Protein AF-A0A2N2KFR0-F1 (afdb_monomer)

Structure (mmCIF, N/CA/C/O backbone):
data_AF-A0A2N2KFR0-F1
#
_entry.id   AF-A0A2N2KFR0-F1
#
loop_
_atom_site.group_PDB
_atom_site.id
_atom_site.type_symbol
_atom_site.label_atom_id
_atom_site.label_alt_id
_atom_site.label_comp_id
_atom_site.label_asym_id
_atom_site.label_entity_id
_atom_site.label_seq_id
_atom_site.pdbx_PDB_ins_code
_atom_site.Cartn_x
_atom_site.Cartn_y
_atom_site.Cartn_z
_atom_site.occupancy
_atom_site.B_iso_or_equiv
_atom_site.auth_seq_id
_atom_site.auth_comp_id
_atom_site.auth_asym_id
_atom_site.auth_atom_id
_atom_site.pdbx_PDB_model_num
ATOM 1 N N . MET A 1 1 ? -26.953 -5.761 -8.088 1.00 58.38 1 MET A N 1
ATOM 2 C CA . MET A 1 1 ? -26.404 -6.068 -9.438 1.00 58.38 1 MET A CA 1
ATOM 3 C C . MET A 1 1 ? -25.679 -4.889 -10.095 1.00 58.38 1 MET A C 1
ATOM 5 O O . MET A 1 1 ? -24.669 -5.121 -10.748 1.00 58.38 1 MET A O 1
ATOM 9 N N . LYS A 1 2 ? -26.146 -3.642 -9.920 1.00 71.50 2 LYS A N 1
ATOM 10 C CA . LYS A 1 2 ? -25.531 -2.433 -10.503 1.00 71.50 2 LYS A CA 1
ATOM 11 C C . LYS A 1 2 ? -24.116 -2.148 -9.963 1.00 71.50 2 LYS A C 1
ATOM 13 O O . LYS A 1 2 ? -23.204 -1.935 -10.749 1.00 71.50 2 LYS A O 1
ATOM 18 N N . GLU A 1 3 ? -23.912 -2.274 -8.652 1.00 75.62 3 GLU A N 1
ATOM 19 C CA . GLU A 1 3 ? -22.613 -2.039 -7.989 1.00 75.62 3 GLU A CA 1
ATOM 20 C C . GLU A 1 3 ? -21.526 -3.041 -8.397 1.00 75.62 3 GLU A C 1
ATOM 22 O O . GLU A 1 3 ? -20.407 -2.645 -8.705 1.00 75.62 3 GLU A O 1
ATOM 27 N N . ARG A 1 4 ? -21.865 -4.337 -8.496 1.00 80.81 4 ARG A N 1
ATOM 28 C CA . ARG A 1 4 ? -20.929 -5.369 -8.979 1.00 80.81 4 ARG A CA 1
ATOM 29 C C . ARG A 1 4 ? -20.418 -5.059 -10.385 1.00 80.81 4 ARG A C 1
ATOM 31 O O . ARG A 1 4 ? -19.231 -5.198 -10.634 1.00 80.81 4 ARG A O 1
ATOM 38 N N . ARG A 1 5 ? -21.296 -4.591 -11.278 1.00 86.62 5 ARG A N 1
ATOM 39 C CA . ARG A 1 5 ? -20.907 -4.188 -12.637 1.00 86.62 5 ARG A CA 1
ATOM 40 C C . ARG A 1 5 ? -19.965 -2.986 -12.623 1.00 86.62 5 ARG A C 1
ATOM 42 O O . ARG A 1 5 ? -18.967 -3.013 -13.328 1.00 86.62 5 ARG A O 1
ATOM 49 N N . ILE A 1 6 ? -20.245 -1.977 -11.796 1.00 86.88 6 ILE A N 1
ATOM 50 C CA . ILE A 1 6 ? -19.377 -0.797 -11.641 1.00 86.88 6 ILE A CA 1
ATOM 51 C C . ILE A 1 6 ? -17.982 -1.214 -11.165 1.00 86.88 6 ILE A C 1
ATOM 53 O O . ILE A 1 6 ? -16.993 -0.832 -11.784 1.00 86.88 6 ILE A O 1
ATOM 57 N N . ALA A 1 7 ? -17.897 -2.056 -10.132 1.00 86.19 7 ALA A N 1
ATOM 58 C CA . ALA A 1 7 ? -16.620 -2.567 -9.641 1.00 86.19 7 ALA A CA 1
ATOM 59 C C . ALA A 1 7 ? -15.850 -3.335 -10.727 1.00 86.19 7 ALA A C 1
ATOM 61 O O . ALA A 1 7 ? -14.647 -3.137 -10.886 1.00 86.19 7 ALA A O 1
ATOM 62 N N . THR A 1 8 ? -16.539 -4.163 -11.521 1.00 89.38 8 THR A N 1
ATOM 63 C CA . THR A 1 8 ? -15.922 -4.855 -12.659 1.00 89.38 8 THR A CA 1
ATOM 64 C C . THR A 1 8 ? -15.397 -3.874 -13.706 1.00 89.38 8 THR A C 1
ATOM 66 O O . THR A 1 8 ? -14.269 -4.039 -14.159 1.00 89.38 8 THR A O 1
ATOM 69 N N . TYR A 1 9 ? -16.152 -2.830 -14.064 1.00 91.81 9 TYR A N 1
ATOM 70 C CA . TYR A 1 9 ? -15.681 -1.820 -15.017 1.00 91.81 9 TYR A CA 1
ATOM 71 C C . TYR A 1 9 ? -14.443 -1.084 -14.509 1.00 91.81 9 TYR A C 1
ATOM 73 O O . TYR A 1 9 ? -13.476 -0.948 -15.254 1.00 91.81 9 TYR A O 1
ATOM 81 N N . ILE A 1 10 ? -14.438 -0.669 -13.240 1.00 90.06 10 ILE A N 1
ATOM 82 C CA . ILE A 1 10 ? -13.277 -0.017 -12.624 1.00 90.06 10 ILE A CA 1
ATOM 83 C C . ILE A 1 10 ? -12.063 -0.950 -12.671 1.00 90.06 10 ILE A C 1
ATOM 85 O O . ILE A 1 10 ? -10.991 -0.534 -13.100 1.00 90.06 10 ILE A O 1
ATOM 89 N N . ALA A 1 11 ? -12.231 -2.222 -12.299 1.00 89.50 11 ALA A N 1
ATOM 90 C CA . ALA A 1 11 ? -11.146 -3.200 -12.328 1.00 89.50 11 ALA A CA 1
ATOM 91 C C . ALA A 1 11 ? -10.576 -3.395 -13.743 1.00 89.50 11 ALA A C 1
ATOM 93 O O . ALA A 1 11 ? -9.358 -3.404 -13.915 1.00 89.50 11 ALA A O 1
ATOM 94 N N . VAL A 1 12 ? -11.440 -3.497 -14.759 1.00 92.44 12 VAL A N 1
ATOM 95 C CA . VAL A 1 12 ? -11.026 -3.634 -16.164 1.00 92.44 12 VAL A CA 1
ATOM 96 C C . VAL A 1 12 ? -10.273 -2.392 -16.638 1.00 92.44 12 VAL A C 1
ATOM 98 O O . VAL A 1 12 ? -9.206 -2.518 -17.233 1.00 92.44 12 VAL A O 1
ATOM 101 N N . VAL A 1 13 ? -10.773 -1.192 -16.336 1.00 93.50 13 VAL A N 1
ATOM 102 C CA . VAL A 1 13 ? -10.104 0.065 -16.704 1.00 93.50 13 VAL A CA 1
ATOM 103 C C . VAL A 1 13 ? -8.739 0.182 -16.023 1.00 93.50 13 VAL A C 1
ATOM 105 O O . VAL A 1 13 ? -7.750 0.468 -16.696 1.00 93.50 13 VAL A O 1
ATOM 108 N N . CYS A 1 14 ? -8.649 -0.099 -14.719 1.00 90.62 14 CYS A N 1
ATOM 109 C CA . CYS A 1 14 ? -7.376 -0.092 -13.995 1.00 90.62 14 CYS A CA 1
ATOM 110 C C . CYS A 1 14 ? -6.387 -1.118 -14.562 1.00 90.62 14 CYS A C 1
ATOM 112 O O . CYS A 1 14 ? -5.194 -0.828 -14.670 1.00 90.62 14 CYS A O 1
ATOM 114 N N . PHE A 1 15 ? -6.868 -2.301 -14.955 1.00 90.31 15 PHE A N 1
ATOM 115 C CA . PHE A 1 15 ? -6.038 -3.326 -15.579 1.00 90.31 15 PHE A CA 1
ATOM 116 C C . PHE A 1 15 ? -5.476 -2.851 -16.923 1.00 90.31 15 PHE A C 1
ATOM 118 O O . PHE A 1 15 ? -4.264 -2.893 -17.123 1.00 90.31 15 PHE A O 1
ATOM 125 N N . ILE A 1 16 ? -6.328 -2.318 -17.806 1.00 92.44 16 ILE A N 1
ATOM 126 C CA . ILE A 1 16 ? -5.907 -1.772 -19.104 1.00 92.44 16 ILE A CA 1
ATOM 127 C C . ILE A 1 16 ? -4.873 -0.659 -18.908 1.00 92.44 16 ILE A C 1
ATOM 129 O O . ILE A 1 16 ? -3.816 -0.689 -19.533 1.00 92.44 16 ILE A O 1
ATOM 133 N N . MET A 1 17 ? -5.130 0.285 -17.999 1.00 91.06 17 MET A N 1
ATOM 134 C CA . MET A 1 17 ? -4.200 1.380 -17.702 1.00 91.06 17 MET A CA 1
ATOM 135 C C . MET A 1 17 ? -2.852 0.876 -17.178 1.00 91.06 17 MET A C 1
ATOM 137 O O . MET A 1 17 ? -1.808 1.397 -17.565 1.00 91.06 17 MET A O 1
ATOM 141 N N . THR A 1 18 ? -2.858 -0.170 -16.349 1.00 89.00 18 THR A N 1
ATOM 142 C CA . THR A 1 18 ? -1.627 -0.797 -15.845 1.00 89.00 18 THR A CA 1
ATOM 143 C C . THR A 1 18 ? -0.829 -1.435 -16.981 1.00 89.00 18 THR A C 1
ATOM 145 O O . THR A 1 18 ? 0.382 -1.242 -17.056 1.00 89.00 18 THR A O 1
ATOM 148 N N . VAL A 1 19 ? -1.496 -2.147 -17.896 1.00 89.50 19 VAL A N 1
ATOM 149 C CA . VAL A 1 19 ? -0.850 -2.771 -19.062 1.00 89.50 19 VAL A CA 1
ATOM 150 C C . VAL A 1 19 ? -0.262 -1.711 -19.993 1.00 89.50 19 VAL A C 1
ATOM 152 O O . VAL A 1 19 ? 0.900 -1.812 -20.374 1.00 89.50 19 VAL A O 1
ATOM 155 N N . VAL A 1 20 ? -1.019 -0.658 -20.311 1.00 91.69 20 VAL A N 1
ATOM 156 C CA . VAL A 1 20 ? -0.531 0.462 -21.134 1.00 91.69 20 VAL A CA 1
ATOM 157 C C . VAL A 1 20 ? 0.673 1.135 -20.468 1.00 91.69 20 VAL A C 1
ATOM 159 O O . VAL A 1 20 ? 1.696 1.353 -21.113 1.00 91.69 20 VAL A O 1
ATOM 162 N N . SER A 1 21 ? 0.601 1.402 -19.162 1.00 90.56 21 SER A N 1
ATOM 163 C CA . SER A 1 21 ? 1.716 1.991 -18.417 1.00 90.56 21 SER A CA 1
ATOM 164 C C . SER A 1 21 ? 2.966 1.117 -18.438 1.00 90.56 21 SER A C 1
ATOM 166 O O . SER A 1 21 ? 4.060 1.632 -18.674 1.00 90.56 21 SER A O 1
ATOM 168 N N . TYR A 1 22 ? 2.801 -0.196 -18.277 1.00 87.69 22 TYR A N 1
ATOM 169 C CA . TYR A 1 22 ? 3.900 -1.149 -18.350 1.00 87.69 22 TYR A CA 1
ATOM 170 C C . TYR A 1 22 ? 4.580 -1.154 -19.728 1.00 87.69 22 TYR A C 1
ATOM 172 O O . TYR A 1 22 ? 5.80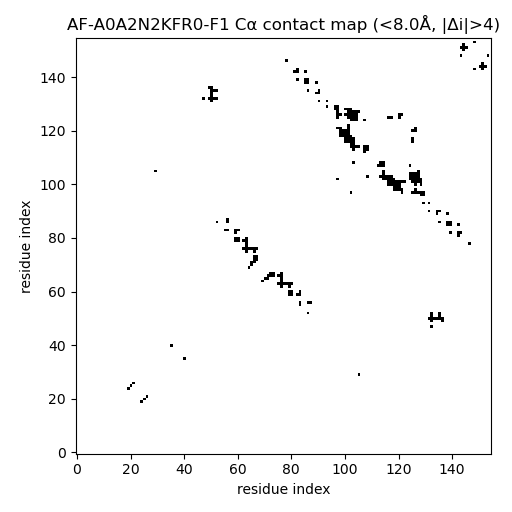5 -1.110 -19.807 1.00 87.69 22 TYR A O 1
ATOM 180 N N . LEU A 1 23 ? 3.798 -1.174 -20.811 1.00 88.38 23 LEU A N 1
ATOM 181 C CA . LEU A 1 23 ? 4.331 -1.298 -22.170 1.00 88.38 23 LEU A CA 1
ATOM 182 C C . LEU A 1 23 ? 5.026 -0.026 -22.667 1.00 88.38 23 LEU A C 1
ATOM 184 O O . LEU A 1 23 ? 6.056 -0.115 -23.330 1.00 88.38 23 LEU A O 1
ATOM 188 N N . PHE A 1 24 ? 4.466 1.149 -22.368 1.00 89.69 24 PHE A N 1
ATOM 189 C CA . PHE A 1 24 ? 4.931 2.404 -22.966 1.00 89.69 24 PHE A CA 1
ATOM 190 C C . PHE A 1 24 ? 5.782 3.253 -22.029 1.00 89.69 24 PHE A C 1
ATOM 192 O O . PHE A 1 24 ? 6.720 3.908 -22.481 1.00 89.69 24 PHE A O 1
ATOM 199 N N . TRP A 1 25 ? 5.464 3.274 -20.734 1.00 89.19 25 TRP A N 1
ATOM 200 C CA . TRP A 1 25 ? 6.015 4.276 -19.824 1.00 89.19 25 TRP A CA 1
ATOM 201 C C . TRP A 1 25 ? 6.999 3.727 -18.799 1.00 89.19 25 TRP A C 1
ATOM 203 O O . TRP A 1 25 ? 7.862 4.479 -18.361 1.00 89.19 25 TRP A O 1
ATOM 213 N N . ASP A 1 26 ? 6.944 2.444 -18.452 1.00 87.62 26 ASP A N 1
ATOM 214 C CA . ASP A 1 26 ? 7.723 1.877 -17.345 1.00 87.62 26 ASP A CA 1
ATOM 215 C C . ASP A 1 26 ? 9.249 2.055 -17.485 1.00 87.62 26 ASP A C 1
ATOM 217 O O . ASP A 1 26 ? 9.907 2.589 -16.585 1.00 87.62 26 ASP A O 1
ATOM 221 N N . ILE A 1 27 ? 9.819 1.680 -18.636 1.00 86.44 27 ILE A N 1
ATOM 222 C CA . ILE A 1 27 ? 11.263 1.811 -18.895 1.00 86.44 27 ILE A CA 1
ATOM 223 C C . ILE A 1 27 ? 11.679 3.282 -19.086 1.00 86.44 27 ILE A C 1
ATOM 225 O O . ILE A 1 27 ? 12.646 3.702 -18.439 1.00 86.44 27 ILE A O 1
ATOM 229 N N . PRO A 1 28 ? 10.996 4.098 -19.920 1.00 89.38 28 PRO A N 1
ATOM 230 C CA . PRO A 1 28 ? 11.328 5.516 -20.054 1.00 89.38 28 PRO A CA 1
ATOM 231 C C . PRO A 1 28 ? 11.252 6.288 -18.730 1.00 89.38 28 PRO A C 1
ATOM 233 O O . PRO A 1 28 ? 12.180 7.031 -18.412 1.00 89.38 28 PRO A O 1
ATOM 236 N N . LEU A 1 29 ? 10.206 6.066 -17.922 1.00 88.62 29 LEU A N 1
ATOM 237 C CA . LEU A 1 29 ? 10.065 6.682 -16.597 1.00 88.62 29 LEU A CA 1
ATOM 238 C C . LEU A 1 29 ? 11.204 6.271 -15.672 1.00 88.62 29 LEU A C 1
ATOM 240 O O . LEU A 1 29 ? 11.777 7.114 -14.992 1.00 88.62 29 LEU A O 1
ATOM 244 N N . THR A 1 30 ? 11.571 4.990 -15.672 1.00 87.56 30 THR A N 1
ATOM 245 C CA . THR A 1 30 ? 12.677 4.487 -14.852 1.00 87.56 30 THR A CA 1
ATOM 246 C C . THR A 1 30 ? 13.997 5.193 -15.181 1.00 87.56 30 THR A C 1
ATOM 248 O O . THR A 1 30 ? 14.729 5.588 -14.270 1.00 87.56 30 THR A O 1
ATOM 251 N N . LYS A 1 31 ? 14.297 5.395 -16.471 1.00 88.44 31 LYS A N 1
ATOM 252 C CA . LYS A 1 31 ? 15.494 6.128 -16.916 1.00 88.44 31 LYS A CA 1
ATOM 253 C C . LYS A 1 31 ? 15.434 7.599 -16.504 1.00 88.44 31 LYS A C 1
ATOM 255 O O . LYS A 1 31 ? 16.368 8.085 -15.874 1.00 88.44 31 LYS A O 1
ATOM 260 N N . TYR A 1 32 ? 14.305 8.261 -16.747 1.00 90.25 32 TYR A N 1
ATOM 261 C CA . TYR A 1 32 ? 14.090 9.652 -16.348 1.00 90.25 32 TYR A CA 1
ATOM 262 C C . TYR A 1 32 ? 14.249 9.859 -14.832 1.00 90.25 32 TYR A C 1
ATOM 264 O O . TYR A 1 32 ? 14.972 10.746 -14.382 1.00 90.25 32 TYR A O 1
ATOM 272 N N . CYS A 1 33 ? 13.645 8.991 -14.014 1.00 88.31 33 CYS A N 1
ATOM 273 C CA . CYS A 1 33 ? 13.751 9.073 -12.559 1.00 88.31 33 CYS A CA 1
ATOM 274 C C . CYS A 1 33 ? 15.184 8.853 -12.050 1.00 88.31 33 CYS A C 1
ATOM 276 O O . CYS A 1 33 ? 15.559 9.391 -11.004 1.00 88.31 33 CYS A O 1
ATOM 278 N N . ARG A 1 34 ? 16.012 8.098 -12.784 1.00 86.75 34 ARG A N 1
ATOM 279 C CA . ARG A 1 34 ? 17.433 7.926 -12.458 1.00 86.75 34 ARG A CA 1
ATOM 280 C C . ARG A 1 34 ? 18.235 9.205 -12.675 1.00 86.75 34 ARG A C 1
ATOM 282 O O . ARG A 1 34 ? 19.199 9.421 -11.945 1.00 86.75 34 ARG A O 1
ATOM 289 N N . GLU A 1 35 ? 17.830 10.064 -13.596 1.00 90.81 35 GLU A N 1
ATOM 290 C CA . GLU A 1 35 ? 18.519 11.322 -13.914 1.00 90.81 35 GLU A CA 1
ATOM 291 C C . GLU A 1 35 ? 18.044 12.508 -13.057 1.00 90.81 35 GLU A C 1
ATOM 293 O O . GLU A 1 35 ? 18.660 13.570 -13.070 1.00 90.81 35 GLU A O 1
ATOM 298 N N . LEU A 1 36 ? 16.999 12.326 -12.238 1.00 91.31 36 LEU A N 1
ATOM 299 C CA . LEU A 1 36 ? 16.514 13.364 -11.323 1.00 91.31 36 LEU A CA 1
ATOM 300 C C . LEU A 1 36 ? 17.595 13.849 -10.346 1.00 91.31 36 LEU A C 1
ATOM 302 O O . LEU A 1 36 ? 18.436 13.079 -9.861 1.00 91.31 36 LEU A O 1
ATOM 306 N N . ASN A 1 37 ? 17.495 15.132 -9.989 1.00 93.81 37 ASN A N 1
ATOM 307 C CA . ASN A 1 37 ? 18.356 15.781 -9.006 1.00 93.81 37 ASN A CA 1
ATOM 308 C C . ASN A 1 37 ? 18.337 15.007 -7.663 1.00 93.81 37 ASN A C 1
ATOM 310 O O . ASN A 1 37 ? 17.251 14.655 -7.182 1.00 93.81 37 ASN A O 1
ATOM 314 N N . PRO A 1 38 ? 19.502 14.767 -7.028 1.00 92.06 38 PRO A N 1
ATOM 315 C CA . PRO A 1 38 ? 19.594 14.167 -5.698 1.00 92.06 38 PRO A CA 1
ATOM 316 C C . PRO A 1 38 ? 18.650 14.770 -4.648 1.00 92.06 38 PRO A C 1
ATOM 318 O O . PRO A 1 38 ? 18.080 14.027 -3.854 1.00 92.06 38 PRO A O 1
ATOM 321 N N . ALA A 1 39 ? 18.417 16.087 -4.668 1.00 92.75 39 ALA A N 1
ATOM 322 C CA . ALA A 1 39 ? 17.500 16.736 -3.728 1.00 92.75 39 ALA A CA 1
ATOM 323 C C . ALA A 1 39 ? 16.063 16.195 -3.847 1.00 92.75 39 ALA A C 1
ATOM 325 O O . ALA A 1 39 ? 15.428 15.870 -2.845 1.00 92.75 39 ALA A O 1
ATOM 326 N N . VAL A 1 40 ? 15.575 16.025 -5.080 1.00 91.69 40 VAL A N 1
ATOM 327 C CA . VAL A 1 40 ? 14.238 15.478 -5.355 1.00 91.69 40 VAL A CA 1
ATOM 328 C C . VAL A 1 40 ? 14.159 14.017 -4.916 1.00 91.69 40 VAL A C 1
ATOM 330 O O . VAL A 1 40 ? 13.182 13.612 -4.289 1.00 91.69 40 VAL A O 1
ATOM 333 N N . LYS A 1 41 ? 15.210 13.232 -5.184 1.00 90.31 41 LYS A N 1
ATOM 334 C CA . LYS A 1 41 ? 15.285 11.827 -4.759 1.00 90.31 41 LYS A CA 1
ATOM 335 C C . LYS A 1 41 ? 15.264 11.680 -3.240 1.00 90.31 41 LYS A C 1
ATOM 337 O O . LYS A 1 41 ? 14.569 10.806 -2.741 1.00 90.31 41 LYS A O 1
ATOM 342 N N . ASN A 1 42 ? 15.958 12.549 -2.509 1.00 91.62 42 ASN A N 1
ATOM 343 C CA . ASN A 1 42 ? 15.976 12.518 -1.046 1.00 91.62 42 ASN A CA 1
ATOM 344 C C . ASN A 1 42 ? 14.599 12.831 -0.448 1.00 91.62 42 ASN A C 1
ATOM 346 O O . ASN A 1 42 ? 14.175 12.174 0.500 1.00 91.62 42 ASN A O 1
ATOM 350 N N . ILE A 1 43 ? 13.875 13.798 -1.021 1.00 92.88 43 ILE A N 1
ATOM 351 C CA . ILE A 1 43 ? 12.496 14.101 -0.609 1.00 92.88 43 ILE A CA 1
ATOM 352 C C . ILE A 1 43 ? 11.585 12.902 -0.898 1.00 92.88 43 ILE A C 1
ATOM 354 O O . ILE A 1 43 ? 10.805 12.495 -0.038 1.00 92.88 43 ILE A O 1
ATOM 358 N N . ALA A 1 44 ? 11.706 12.297 -2.082 1.00 89.62 44 ALA A N 1
ATOM 359 C CA . ALA A 1 44 ? 10.937 11.109 -2.440 1.00 89.62 44 ALA A CA 1
ATOM 360 C C . ALA A 1 44 ? 11.255 9.907 -1.529 1.00 89.62 44 ALA A C 1
ATOM 362 O O . ALA A 1 44 ? 10.335 9.187 -1.137 1.00 89.62 44 ALA A O 1
ATOM 363 N N . ASP A 1 45 ? 12.519 9.707 -1.140 1.00 89.62 45 ASP A N 1
ATOM 364 C CA . ASP A 1 45 ? 12.920 8.671 -0.178 1.00 89.62 45 ASP A CA 1
ATOM 365 C C . ASP A 1 45 ? 12.288 8.917 1.196 1.00 89.62 45 ASP A C 1
ATOM 367 O O . ASP A 1 45 ? 11.695 8.010 1.780 1.00 89.62 45 ASP A O 1
ATOM 371 N N . LEU A 1 46 ? 12.322 10.163 1.681 1.00 90.38 46 LEU A N 1
ATOM 372 C CA . LEU A 1 46 ? 11.696 10.538 2.948 1.00 90.38 46 LEU A CA 1
ATOM 373 C C . LEU A 1 46 ? 10.192 10.234 2.948 1.00 90.38 46 LEU A C 1
ATOM 375 O O . LEU A 1 46 ? 9.686 9.642 3.899 1.00 90.38 46 LEU A O 1
ATOM 379 N N . ILE A 1 47 ? 9.489 10.591 1.871 1.00 89.88 47 ILE A N 1
ATOM 380 C CA . ILE A 1 47 ? 8.060 10.287 1.711 1.00 89.88 47 ILE A CA 1
ATOM 381 C C . ILE A 1 47 ? 7.842 8.770 1.645 1.00 89.88 47 ILE A C 1
ATOM 383 O O . ILE A 1 47 ? 6.916 8.250 2.264 1.00 89.88 47 ILE A O 1
ATOM 387 N N . THR A 1 48 ? 8.712 8.037 0.949 1.00 88.44 48 THR A N 1
ATOM 388 C CA . THR A 1 48 ? 8.606 6.577 0.810 1.00 88.44 48 THR A CA 1
ATOM 389 C C . THR A 1 48 ? 8.694 5.870 2.159 1.00 88.44 48 THR A C 1
ATOM 391 O O . THR A 1 48 ? 7.972 4.898 2.379 1.00 88.44 48 THR A O 1
ATOM 394 N N . ARG A 1 49 ? 9.486 6.385 3.109 1.00 89.12 49 ARG A N 1
ATOM 395 C CA . ARG A 1 49 ? 9.574 5.830 4.473 1.00 89.12 49 ARG A CA 1
ATOM 396 C C . ARG A 1 49 ? 8.236 5.839 5.217 1.00 89.12 49 ARG A C 1
ATOM 398 O O . ARG A 1 49 ? 8.017 4.973 6.060 1.00 89.12 49 ARG A O 1
ATOM 405 N N . LEU A 1 50 ? 7.318 6.747 4.878 1.00 87.75 50 LEU A N 1
ATOM 406 C CA . LEU A 1 50 ? 5.956 6.754 5.429 1.00 87.75 50 LEU A CA 1
ATOM 407 C C . LEU A 1 50 ? 5.104 5.586 4.912 1.00 87.75 50 LEU A C 1
ATOM 409 O O . LEU A 1 50 ? 4.115 5.223 5.529 1.00 87.75 50 LEU A O 1
ATOM 413 N N . GLY A 1 51 ? 5.475 4.959 3.797 1.00 86.44 51 GLY A N 1
ATOM 414 C CA . GLY A 1 51 ? 4.794 3.769 3.288 1.00 86.44 51 GLY A CA 1
ATOM 415 C C . GLY A 1 51 ? 5.214 2.466 3.977 1.00 86.44 51 GLY A C 1
ATOM 416 O O . GLY A 1 51 ? 4.774 1.399 3.556 1.00 86.44 51 GLY A O 1
ATOM 417 N N . VAL A 1 52 ? 6.101 2.500 4.977 1.00 90.56 52 VAL A N 1
ATOM 418 C CA . VAL A 1 52 ? 6.601 1.285 5.639 1.00 90.56 52 VAL A CA 1
ATOM 419 C C . VAL A 1 52 ? 5.551 0.748 6.614 1.00 90.56 52 VAL A C 1
ATOM 421 O O . VAL A 1 52 ? 5.279 1.359 7.645 1.00 90.56 52 VAL A O 1
ATOM 424 N N . SER A 1 53 ? 4.990 -0.430 6.330 1.00 89.06 53 SER A N 1
ATOM 425 C CA . SER A 1 53 ? 3.899 -1.035 7.117 1.00 89.06 53 SER A CA 1
ATOM 426 C C . SER A 1 53 ? 4.271 -1.421 8.547 1.00 89.06 53 SER A C 1
ATOM 428 O O . SER A 1 53 ? 3.397 -1.420 9.414 1.00 89.06 53 SER A O 1
ATOM 430 N N . THR A 1 54 ? 5.544 -1.721 8.819 1.00 90.88 54 THR A N 1
ATOM 431 C CA . THR A 1 54 ? 6.018 -2.246 10.110 1.00 90.88 54 THR A CA 1
ATOM 432 C C . THR A 1 54 ? 5.578 -1.385 11.291 1.00 90.88 54 THR A C 1
ATOM 434 O O . THR A 1 54 ? 5.026 -1.900 12.262 1.00 90.88 54 THR A O 1
ATOM 437 N N . TRP A 1 55 ? 5.757 -0.066 11.192 1.00 91.06 55 TRP A N 1
ATOM 438 C CA . TRP A 1 55 ? 5.428 0.863 12.274 1.00 91.06 55 TRP A CA 1
ATOM 439 C C . TRP A 1 55 ? 3.927 0.930 12.544 1.00 91.06 55 TRP A C 1
ATOM 441 O O . TRP A 1 55 ? 3.510 0.963 13.699 1.00 91.06 55 TRP A O 1
ATOM 451 N N . TYR A 1 56 ? 3.108 0.876 11.495 1.00 92.88 56 TYR A N 1
ATOM 452 C CA . TYR A 1 56 ? 1.652 0.896 11.620 1.00 92.88 56 TYR A CA 1
ATOM 453 C C . TYR A 1 56 ? 1.102 -0.407 12.195 1.00 92.88 56 TYR A C 1
ATOM 455 O O . TYR A 1 56 ? 0.186 -0.377 13.016 1.00 92.88 56 TYR A O 1
ATOM 463 N N . ILE A 1 57 ? 1.688 -1.547 11.822 1.00 93.56 57 ILE A N 1
ATOM 464 C CA . ILE A 1 57 ? 1.350 -2.845 12.410 1.00 93.56 57 ILE A CA 1
ATOM 465 C C . ILE A 1 57 ? 1.661 -2.823 13.908 1.00 93.56 57 ILE A C 1
ATOM 467 O O . ILE A 1 57 ? 0.765 -3.072 14.711 1.00 93.56 57 ILE A O 1
ATOM 471 N N . ILE A 1 58 ? 2.884 -2.447 14.296 1.00 94.88 58 ILE A N 1
ATOM 472 C CA . ILE A 1 58 ? 3.278 -2.375 15.711 1.00 94.88 58 ILE A CA 1
ATOM 473 C C . ILE A 1 58 ? 2.358 -1.414 16.475 1.00 94.88 58 ILE A C 1
ATOM 475 O O . ILE A 1 58 ? 1.797 -1.790 17.504 1.00 94.88 58 ILE A O 1
ATOM 479 N N . ALA A 1 59 ? 2.136 -0.205 15.951 1.00 94.44 59 ALA A N 1
ATOM 480 C CA . ALA A 1 59 ? 1.273 0.788 16.584 1.00 94.44 59 ALA A CA 1
ATOM 481 C C . ALA A 1 59 ? -0.167 0.279 16.759 1.00 94.44 59 ALA A C 1
ATOM 483 O O . ALA A 1 59 ? -0.739 0.416 17.837 1.00 94.44 59 ALA A O 1
ATOM 484 N N . SER A 1 60 ? -0.749 -0.351 15.734 1.00 94.44 60 SER A N 1
ATOM 485 C CA . SER A 1 60 ? -2.121 -0.875 15.794 1.00 94.44 60 SER A CA 1
ATOM 486 C C . SER A 1 60 ? -2.286 -2.008 16.815 1.00 94.44 60 SER A C 1
ATOM 488 O O . SER A 1 60 ? -3.283 -2.030 17.537 1.00 94.44 60 SER A O 1
ATOM 490 N N . VAL A 1 61 ? -1.291 -2.892 16.956 1.00 95.69 61 VAL A N 1
ATOM 491 C CA . VAL A 1 61 ? -1.286 -3.949 17.982 1.00 95.69 61 VAL A CA 1
ATOM 492 C C . VAL A 1 61 ? -1.157 -3.352 19.382 1.00 95.69 61 VAL A C 1
ATOM 494 O O . VAL A 1 61 ? -1.933 -3.702 20.271 1.00 95.69 61 VAL A O 1
ATOM 497 N N . VAL A 1 62 ? -0.224 -2.417 19.584 1.00 96.62 62 VAL A N 1
ATOM 498 C CA . VAL A 1 62 ? -0.028 -1.752 20.883 1.00 96.62 62 VAL A CA 1
ATOM 499 C C . VAL A 1 62 ? -1.293 -1.003 21.306 1.00 96.62 62 VAL A C 1
ATOM 501 O O . VAL A 1 62 ? -1.757 -1.169 22.435 1.00 96.62 62 VAL A O 1
ATOM 504 N N . LEU A 1 63 ? -1.903 -0.237 20.396 1.00 95.06 63 LEU A N 1
ATOM 505 C CA . LEU A 1 63 ? -3.153 0.478 20.659 1.00 95.06 63 LEU A CA 1
ATOM 506 C C . LEU A 1 63 ? -4.307 -0.482 20.955 1.00 95.06 63 LEU A C 1
ATOM 508 O O . LEU A 1 63 ? -5.083 -0.232 21.877 1.00 95.06 63 LEU A O 1
ATOM 512 N N . TYR A 1 64 ? -4.403 -1.601 20.232 1.00 95.81 64 TYR A N 1
ATOM 513 C CA . TYR A 1 64 ? -5.400 -2.629 20.518 1.00 95.81 64 TYR A CA 1
ATOM 514 C C . TYR A 1 64 ? -5.259 -3.163 21.947 1.00 95.81 64 TYR A C 1
ATOM 516 O O . TYR A 1 64 ? -6.236 -3.150 22.696 1.00 95.81 64 TYR A O 1
ATOM 524 N N . LEU A 1 65 ? -4.053 -3.579 22.350 1.00 96.00 65 LEU A N 1
ATOM 525 C CA . LEU A 1 65 ? -3.797 -4.107 23.692 1.00 96.00 65 LEU A CA 1
ATOM 526 C C . LEU A 1 65 ? -4.075 -3.054 24.775 1.00 96.00 65 LEU A C 1
ATOM 528 O O . LEU A 1 65 ? -4.738 -3.353 25.770 1.00 96.00 65 LEU A O 1
ATOM 532 N N . PHE A 1 66 ? -3.649 -1.809 24.552 1.00 95.75 66 PHE A N 1
ATOM 533 C CA . PHE A 1 66 ? -3.895 -0.695 25.463 1.00 95.75 66 PHE A CA 1
ATOM 534 C C . PHE A 1 66 ? -5.395 -0.426 25.655 1.00 95.75 66 PHE A C 1
ATOM 536 O O . PHE A 1 66 ? -5.889 -0.403 26.785 1.00 95.75 66 PHE A O 1
ATOM 543 N N . PHE A 1 67 ? -6.156 -0.276 24.567 1.00 95.44 67 PHE A N 1
ATOM 544 C CA . PHE A 1 67 ? -7.591 -0.005 24.658 1.00 95.44 67 PHE A CA 1
ATOM 545 C C . PHE A 1 67 ? -8.395 -1.209 25.146 1.00 95.44 67 PHE A C 1
ATOM 547 O O . PHE A 1 67 ? -9.429 -1.014 25.783 1.00 95.44 67 PHE A O 1
ATOM 554 N N . ARG A 1 68 ? -7.936 -2.438 24.886 1.00 93.81 68 ARG A N 1
ATOM 555 C CA . ARG A 1 68 ? -8.614 -3.661 25.326 1.00 93.81 68 ARG A CA 1
ATOM 556 C C . ARG A 1 68 ? -8.440 -3.910 26.822 1.00 93.81 68 ARG A C 1
ATOM 558 O O . ARG A 1 68 ? -9.426 -4.233 27.479 1.00 93.81 68 ARG A O 1
ATOM 565 N N . TYR A 1 69 ? -7.221 -3.770 27.345 1.00 94.06 69 TYR A N 1
ATOM 566 C CA . TYR A 1 69 ? -6.888 -4.233 28.697 1.00 94.06 69 TYR A CA 1
ATOM 567 C C . TYR A 1 69 ? -6.669 -3.110 29.714 1.00 94.06 69 TYR A C 1
ATOM 569 O O . TYR A 1 69 ? -7.036 -3.281 30.874 1.00 94.06 69 TYR A O 1
ATOM 577 N N . ILE A 1 70 ? -6.122 -1.963 29.296 1.00 94.56 70 ILE A N 1
ATOM 578 C CA . ILE A 1 70 ? -5.777 -0.860 30.207 1.00 94.56 70 ILE A CA 1
ATOM 579 C C . ILE A 1 70 ? -6.936 0.135 30.288 1.00 94.56 70 ILE A C 1
ATOM 581 O O . ILE A 1 70 ? -7.544 0.301 31.341 1.00 94.56 70 ILE A O 1
ATOM 585 N N . TYR A 1 71 ? -7.289 0.759 29.162 1.00 93.31 71 TYR A N 1
ATOM 586 C CA . TYR A 1 71 ? -8.318 1.806 29.123 1.00 93.31 71 TYR A CA 1
ATOM 587 C C . TYR A 1 71 ? -9.750 1.253 28.974 1.00 93.31 71 TYR A C 1
ATOM 589 O O . TYR A 1 71 ? -10.721 1.971 29.191 1.00 93.31 71 TYR A O 1
ATOM 597 N N . LYS A 1 72 ? -9.894 -0.030 28.605 1.00 92.19 72 LYS A N 1
ATOM 598 C CA . LYS A 1 72 ? -11.174 -0.755 28.445 1.00 92.19 72 LYS A CA 1
ATOM 599 C C . LYS A 1 72 ? -12.195 -0.053 27.530 1.00 92.19 72 LYS A C 1
ATOM 601 O O . LYS A 1 72 ? -13.403 -0.135 27.742 1.00 92.19 72 LYS A O 1
ATOM 606 N N . ASN A 1 73 ? -11.720 0.600 26.468 1.00 94.12 73 ASN A N 1
ATOM 607 C CA . ASN A 1 73 ? -12.571 1.177 25.429 1.00 94.12 73 ASN A CA 1
ATOM 608 C C . ASN A 1 73 ? -12.681 0.217 24.241 1.00 94.12 73 ASN A C 1
ATOM 610 O O . ASN A 1 73 ? -11.834 0.189 23.343 1.00 94.12 73 ASN A O 1
ATOM 614 N N . TYR A 1 74 ? -13.768 -0.553 24.228 1.00 92.62 74 TYR A N 1
ATOM 615 C CA . TYR A 1 74 ? -14.039 -1.563 23.205 1.00 92.62 74 TYR A CA 1
ATOM 616 C C . TYR A 1 74 ? -14.130 -0.999 21.784 1.00 92.62 74 TYR A C 1
ATOM 618 O O . TYR A 1 74 ? -13.723 -1.676 20.836 1.00 92.62 74 TYR A O 1
ATOM 626 N N . LEU A 1 75 ? -14.610 0.238 21.623 1.00 93.25 75 LEU A N 1
ATOM 627 C CA . LEU A 1 75 ? -14.712 0.877 20.314 1.00 93.25 75 LEU A CA 1
ATOM 628 C C . LEU A 1 75 ? -13.319 1.146 19.737 1.00 93.25 75 LEU A C 1
ATOM 630 O O . LEU A 1 75 ? -13.022 0.729 18.620 1.00 93.25 75 LEU A O 1
ATOM 634 N N . ASN A 1 76 ? -12.437 1.786 20.506 1.00 92.38 76 ASN A N 1
ATOM 635 C CA . ASN A 1 76 ? -11.082 2.100 20.043 1.00 92.38 76 ASN A CA 1
ATOM 636 C C . ASN A 1 76 ? -10.195 0.853 19.910 1.00 92.38 76 ASN A C 1
ATOM 638 O O . ASN A 1 76 ? -9.351 0.800 19.012 1.00 92.38 76 ASN A O 1
ATOM 642 N N . ALA A 1 77 ? -10.427 -0.178 20.729 1.00 94.38 77 ALA A N 1
ATOM 643 C CA . ALA A 1 77 ? -9.809 -1.485 20.528 1.00 94.38 77 ALA A CA 1
ATOM 644 C C . ALA A 1 77 ? -10.222 -2.072 19.166 1.00 94.38 77 ALA A C 1
ATOM 646 O O . ALA A 1 77 ? -9.364 -2.408 18.354 1.00 94.38 77 ALA A O 1
ATOM 647 N N . SER A 1 78 ? -11.521 -2.104 18.859 1.00 94.44 78 SER A N 1
ATOM 648 C CA . SER A 1 78 ? -12.026 -2.636 17.582 1.00 94.44 78 SER A CA 1
ATOM 649 C C . SER A 1 78 ? -11.503 -1.851 16.374 1.00 94.44 78 SER A C 1
ATOM 651 O O . SER A 1 78 ? -11.117 -2.448 15.374 1.00 94.44 78 SER A O 1
ATOM 653 N N . ARG A 1 79 ? -11.406 -0.518 16.481 1.00 94.69 79 ARG A N 1
ATOM 654 C CA . ARG A 1 79 ? -10.791 0.344 15.454 1.00 94.69 79 ARG A CA 1
ATOM 655 C C . ARG A 1 79 ? -9.321 0.007 15.211 1.00 94.69 79 ARG A C 1
ATOM 657 O O . ARG A 1 79 ? -8.898 -0.102 14.065 1.00 94.69 79 ARG A O 1
ATOM 664 N N . SER A 1 80 ? -8.553 -0.185 16.282 1.00 94.44 80 SER A N 1
ATOM 665 C CA . SER A 1 80 ? -7.129 -0.535 16.188 1.00 94.44 80 SER A CA 1
ATOM 666 C C . SER A 1 80 ? -6.942 -1.915 15.553 1.00 94.44 80 SER A C 1
ATOM 668 O O . SER A 1 80 ? -6.112 -2.080 14.662 1.00 94.44 80 SER A O 1
ATOM 670 N N . LEU A 1 81 ? -7.781 -2.883 15.937 1.00 95.25 81 LEU A N 1
ATOM 671 C CA . LEU A 1 81 ? -7.799 -4.217 15.338 1.00 95.25 81 LEU A CA 1
ATOM 672 C C . LEU A 1 81 ? -8.179 -4.179 13.851 1.00 95.25 81 LEU A C 1
ATOM 674 O O . LEU A 1 81 ? -7.584 -4.892 13.048 1.00 95.25 81 LEU A O 1
ATOM 678 N N . PHE A 1 82 ? -9.135 -3.332 13.466 1.00 95.69 82 PHE A N 1
ATOM 679 C CA . PHE A 1 82 ? -9.522 -3.150 12.068 1.00 95.69 82 PHE A CA 1
ATOM 680 C C . PHE A 1 82 ? -8.358 -2.640 11.209 1.00 95.69 82 PHE A C 1
ATOM 682 O O . PHE A 1 82 ? -8.117 -3.180 10.129 1.00 95.69 82 PHE A O 1
ATOM 689 N N . VAL A 1 83 ? -7.600 -1.649 11.695 1.00 95.44 83 VAL A N 1
ATOM 690 C CA . VAL A 1 83 ? -6.401 -1.150 10.999 1.00 95.44 83 VAL A CA 1
ATOM 691 C C . VAL A 1 83 ? -5.346 -2.249 10.877 1.00 95.44 83 VAL A C 1
ATOM 693 O O . VAL A 1 83 ? -4.834 -2.470 9.780 1.00 95.44 83 VAL A O 1
ATOM 696 N N . PHE A 1 84 ? -5.070 -2.973 11.967 1.00 96.31 84 PHE A 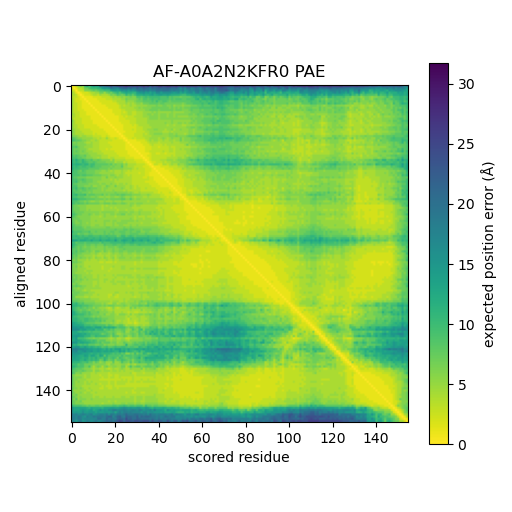N 1
ATOM 697 C CA . PHE A 1 84 ? -4.137 -4.104 11.966 1.00 96.31 84 PHE A CA 1
ATOM 698 C C . PHE A 1 84 ? -4.508 -5.134 10.893 1.00 96.31 84 PHE A C 1
ATOM 700 O O . PHE A 1 84 ? -3.714 -5.415 9.997 1.00 96.31 84 PHE A O 1
ATOM 707 N N . LEU A 1 85 ? -5.745 -5.642 10.934 1.00 95.88 85 LEU A N 1
ATOM 708 C CA . LEU A 1 85 ? -6.226 -6.650 9.991 1.00 95.88 85 LEU A CA 1
ATOM 709 C C . LEU A 1 85 ? -6.192 -6.142 8.550 1.00 95.88 85 LEU A C 1
ATOM 711 O O . LEU A 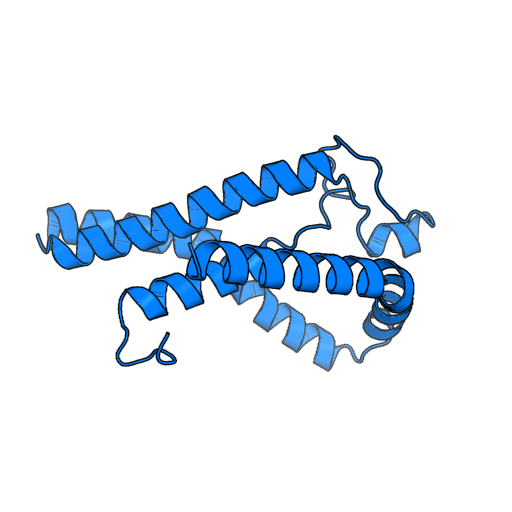1 85 ? -5.782 -6.882 7.659 1.00 95.88 85 LEU A O 1
ATOM 715 N N . SER A 1 86 ? -6.564 -4.882 8.318 1.00 95.31 86 SER A N 1
ATOM 716 C CA . SER A 1 86 ? -6.550 -4.286 6.980 1.00 95.31 86 SER A CA 1
ATOM 717 C C . SER A 1 86 ? -5.146 -4.299 6.377 1.00 95.31 86 SER A C 1
ATOM 719 O O . SER A 1 86 ? -4.974 -4.762 5.249 1.00 95.31 86 SER A O 1
ATOM 721 N N . ILE A 1 87 ? -4.130 -3.849 7.123 1.00 94.75 87 ILE A N 1
ATOM 722 C CA . ILE A 1 87 ? -2.735 -3.808 6.652 1.00 94.75 87 ILE A CA 1
ATOM 723 C C . ILE A 1 87 ? -2.161 -5.221 6.515 1.00 94.75 87 ILE A C 1
ATOM 725 O O . ILE A 1 87 ? -1.501 -5.518 5.521 1.00 94.75 87 ILE A O 1
ATOM 729 N N . SER A 1 88 ? -2.419 -6.107 7.479 1.00 94.56 88 SER A N 1
ATOM 730 C CA . SER A 1 88 ? -1.892 -7.473 7.455 1.00 94.56 88 SER A CA 1
ATOM 731 C C . SER A 1 88 ? -2.468 -8.296 6.304 1.00 94.56 88 SER A C 1
ATOM 733 O O . SER A 1 88 ? -1.709 -8.924 5.570 1.00 94.56 88 SER A O 1
ATOM 735 N N . LEU A 1 89 ? -3.789 -8.271 6.098 1.00 94.56 89 LEU A N 1
ATOM 736 C CA . LEU A 1 89 ? -4.436 -9.037 5.029 1.00 94.56 89 LEU A CA 1
ATOM 737 C C . LEU A 1 89 ? -4.032 -8.527 3.643 1.00 94.56 89 LEU A C 1
ATOM 739 O O . LEU A 1 89 ? -3.706 -9.326 2.765 1.00 94.56 89 LEU A O 1
ATOM 743 N N . SER A 1 90 ? -3.990 -7.207 3.450 1.00 93.12 90 SER A N 1
ATOM 744 C CA . SER A 1 90 ? -3.534 -6.613 2.186 1.00 93.12 90 SER A CA 1
ATOM 745 C C . SER A 1 90 ? -2.042 -6.855 1.925 1.00 93.12 90 SER A C 1
ATOM 747 O O . SER A 1 90 ? -1.661 -7.124 0.786 1.00 93.12 90 SER A O 1
ATOM 749 N N . GLY A 1 91 ? -1.207 -6.848 2.968 1.00 91.50 91 GLY A N 1
ATOM 750 C CA . GLY A 1 91 ? 0.213 -7.186 2.870 1.00 91.50 91 GLY A CA 1
ATOM 751 C C . GLY A 1 91 ? 0.449 -8.644 2.468 1.00 91.50 91 GLY A C 1
ATOM 752 O O . GLY A 1 91 ? 1.241 -8.914 1.564 1.00 91.50 91 GLY A O 1
ATOM 753 N N . ILE A 1 92 ? -0.280 -9.589 3.076 1.00 92.69 92 ILE A N 1
ATOM 754 C CA . ILE A 1 92 ? -0.244 -11.010 2.685 1.00 92.69 92 ILE A CA 1
ATOM 755 C C . ILE A 1 92 ? -0.676 -11.163 1.224 1.00 92.69 92 ILE A C 1
ATOM 757 O O . ILE A 1 92 ? 0.017 -11.811 0.440 1.00 92.69 92 ILE A O 1
ATOM 761 N N . PHE A 1 93 ? -1.780 -10.520 0.842 1.00 92.56 93 PHE A N 1
ATOM 762 C CA . PHE A 1 93 ? -2.294 -10.565 -0.523 1.00 92.56 93 PHE A CA 1
ATOM 763 C C . PHE A 1 93 ? -1.265 -10.067 -1.549 1.00 92.56 93 PHE A C 1
ATOM 765 O O . PHE A 1 93 ? -1.030 -10.725 -2.562 1.00 92.56 93 PHE A O 1
ATOM 772 N N . ILE A 1 94 ? -0.578 -8.956 -1.270 1.00 90.62 94 ILE A N 1
ATOM 773 C CA . ILE A 1 94 ? 0.471 -8.449 -2.161 1.00 90.62 94 ILE A CA 1
ATOM 774 C C . ILE A 1 94 ? 1.683 -9.362 -2.230 1.00 90.62 94 ILE A C 1
ATOM 776 O O . ILE A 1 94 ? 2.248 -9.509 -3.310 1.00 90.62 94 ILE A O 1
ATOM 780 N N . ASN A 1 95 ? 2.088 -9.987 -1.129 1.00 89.00 95 ASN A N 1
ATOM 781 C CA . ASN A 1 95 ? 3.206 -10.926 -1.167 1.00 89.00 95 ASN A CA 1
ATOM 782 C C . ASN A 1 95 ? 2.901 -12.130 -2.070 1.00 89.00 95 ASN A C 1
ATOM 784 O O . ASN A 1 95 ? 3.774 -12.560 -2.821 1.00 89.00 95 ASN A O 1
ATOM 788 N N . ILE A 1 96 ? 1.651 -12.604 -2.081 1.00 89.00 96 ILE A N 1
ATOM 789 C CA . ILE A 1 96 ? 1.199 -13.642 -3.017 1.00 89.00 96 ILE A CA 1
ATOM 790 C C . ILE A 1 96 ? 1.267 -13.129 -4.462 1.00 89.00 96 ILE A C 1
ATOM 792 O O . ILE A 1 96 ? 1.821 -13.804 -5.327 1.00 89.00 96 ILE A O 1
ATOM 796 N N . LEU A 1 97 ? 0.773 -11.917 -4.736 1.00 87.44 97 LEU A N 1
ATOM 797 C CA . LEU A 1 97 ? 0.845 -11.330 -6.081 1.00 87.44 97 LEU A CA 1
ATOM 798 C C . LEU A 1 97 ? 2.283 -11.107 -6.559 1.00 87.44 97 LEU A C 1
ATOM 800 O O . LEU A 1 97 ? 2.572 -11.312 -7.735 1.00 87.44 97 LEU A O 1
ATOM 804 N N . LYS A 1 98 ? 3.187 -10.712 -5.659 1.00 88.44 98 LYS A N 1
ATOM 805 C CA . LYS A 1 98 ? 4.616 -10.556 -5.955 1.00 88.44 98 LYS A CA 1
ATOM 806 C C . LYS A 1 98 ? 5.242 -11.873 -6.366 1.00 88.44 98 LYS A C 1
ATOM 808 O O . LYS A 1 98 ? 5.989 -11.901 -7.338 1.00 88.44 98 LYS A O 1
ATOM 813 N N . TRP A 1 99 ? 4.911 -12.941 -5.647 1.00 85.31 99 TRP A N 1
ATOM 814 C CA . TRP A 1 99 ? 5.366 -14.277 -5.991 1.00 85.31 99 TRP A CA 1
ATOM 815 C C . TRP A 1 99 ? 4.844 -14.711 -7.364 1.00 85.31 99 TRP A C 1
ATOM 817 O O . TRP A 1 99 ? 5.630 -15.159 -8.191 1.00 85.31 99 TRP A O 1
ATOM 827 N N . ILE A 1 100 ? 3.554 -14.498 -7.649 1.00 86.44 100 ILE A N 1
ATOM 828 C CA . ILE A 1 100 ? 2.957 -14.824 -8.955 1.00 86.44 100 ILE A CA 1
ATOM 829 C C . ILE A 1 100 ? 3.621 -14.018 -10.079 1.00 86.44 100 ILE A C 1
ATOM 831 O O . ILE A 1 100 ? 3.953 -14.585 -11.115 1.00 86.44 100 ILE A O 1
ATOM 835 N N . GLY A 1 101 ? 3.834 -12.713 -9.880 1.00 82.44 101 GLY A N 1
ATOM 836 C CA . GLY A 1 101 ? 4.412 -11.827 -10.888 1.00 82.44 101 GLY A CA 1
ATOM 837 C C . GLY A 1 101 ? 5.901 -12.074 -11.140 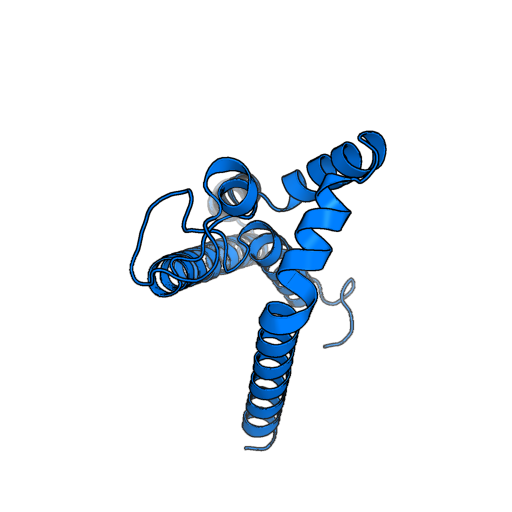1.00 82.44 101 GLY A C 1
ATOM 838 O O . GLY A 1 101 ? 6.318 -12.195 -12.287 1.00 82.44 101 GLY A O 1
ATOM 839 N N . GLY A 1 102 ? 6.732 -12.141 -10.098 1.00 80.81 102 GLY A N 1
ATOM 840 C CA . GLY A 1 102 ? 8.181 -12.316 -10.264 1.00 80.81 102 GLY A CA 1
ATOM 841 C C . GLY A 1 102 ? 8.823 -11.233 -11.149 1.00 80.81 102 GLY A C 1
ATOM 842 O O . GLY A 1 102 ? 9.607 -11.554 -12.044 1.00 80.81 102 GLY A O 1
ATOM 843 N N . ARG A 1 103 ? 8.432 -9.960 -10.980 1.00 83.94 103 ARG A N 1
ATOM 844 C CA . ARG A 1 103 ? 8.903 -8.835 -11.806 1.00 83.94 103 ARG A CA 1
ATOM 845 C C . ARG A 1 103 ? 10.260 -8.312 -11.341 1.00 83.94 103 ARG A C 1
ATOM 847 O O . ARG A 1 103 ? 10.406 -7.923 -10.178 1.00 83.94 103 ARG A O 1
ATOM 854 N N . TYR A 1 104 ? 11.200 -8.181 -12.276 1.00 84.81 104 TYR A N 1
ATOM 855 C CA . TYR A 1 104 ? 12.502 -7.561 -12.023 1.00 84.81 104 TYR A CA 1
ATOM 856 C C . TYR A 1 104 ? 12.373 -6.136 -11.478 1.00 84.81 104 TYR A C 1
ATOM 858 O O . TYR A 1 104 ? 11.487 -5.360 -11.861 1.00 84.81 104 TYR A O 1
ATOM 866 N N . ARG A 1 105 ? 13.266 -5.774 -10.558 1.00 84.44 105 ARG A N 1
ATOM 867 C CA . ARG A 1 105 ? 13.407 -4.405 -10.066 1.00 84.44 105 ARG A CA 1
ATOM 868 C C . ARG A 1 105 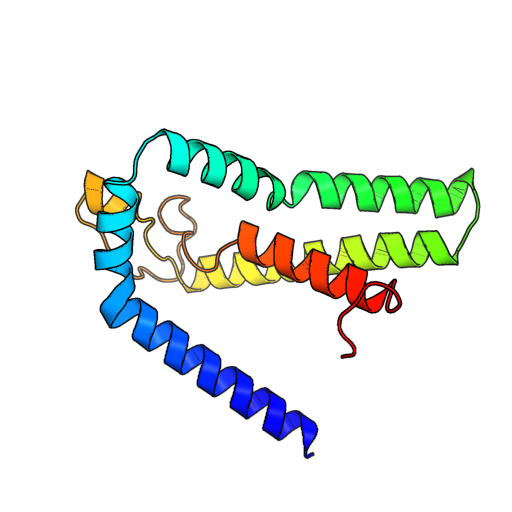? 14.094 -3.523 -11.105 1.00 84.44 105 ARG A C 1
ATOM 870 O O . ARG A 1 105 ? 14.966 -3.998 -11.823 1.00 84.44 105 ARG A O 1
ATOM 877 N N . PRO A 1 106 ? 13.794 -2.213 -11.111 1.00 82.62 106 PRO A N 1
ATOM 878 C CA . PRO A 1 106 ? 14.469 -1.241 -11.970 1.00 82.62 106 PRO A CA 1
ATOM 879 C C . PRO A 1 106 ? 16.001 -1.290 -11.922 1.00 82.62 106 PRO A C 1
ATOM 881 O O . PRO A 1 106 ? 16.654 -0.989 -12.912 1.00 82.62 106 PRO A O 1
ATOM 884 N N . ILE A 1 107 ? 16.585 -1.664 -10.780 1.00 82.25 107 ILE A N 1
ATOM 885 C CA . ILE A 1 107 ? 18.040 -1.748 -10.622 1.00 82.25 107 ILE A CA 1
ATOM 886 C C . ILE A 1 107 ? 18.666 -2.879 -11.454 1.00 82.25 107 ILE A C 1
ATOM 888 O O . ILE A 1 107 ? 19.766 -2.704 -11.971 1.00 82.25 107 ILE A O 1
ATOM 892 N N . GLU A 1 108 ? 17.931 -3.970 -11.690 1.00 84.56 108 GLU A N 1
ATOM 893 C CA . GLU A 1 108 ? 18.393 -5.103 -12.503 1.00 84.56 108 GLU A CA 1
ATOM 894 C C . GLU A 1 108 ? 18.483 -4.763 -13.988 1.00 84.56 108 GLU A C 1
ATOM 896 O O . GLU A 1 108 ? 19.379 -5.240 -14.686 1.00 84.56 108 GLU A O 1
ATOM 901 N N . LEU A 1 109 ? 17.630 -3.848 -14.456 1.00 83.69 109 LEU A N 1
ATOM 902 C CA . LEU A 1 109 ? 17.727 -3.305 -15.808 1.00 83.69 109 LEU A CA 1
ATOM 903 C C . LEU A 1 109 ? 19.056 -2.568 -16.018 1.00 83.69 109 LEU A C 1
ATOM 905 O O . LEU A 1 109 ? 19.602 -2.581 -17.117 1.00 83.69 109 LEU A O 1
ATOM 909 N N . PHE A 1 110 ? 19.582 -1.922 -14.978 1.00 83.50 110 PHE A N 1
ATOM 910 C CA . PHE A 1 110 ? 20.814 -1.144 -15.070 1.00 83.50 110 PHE A CA 1
ATOM 911 C C . PHE A 1 110 ? 22.079 -1.956 -14.796 1.00 83.50 110 PHE A C 1
ATOM 913 O O . PHE A 1 110 ? 23.113 -1.638 -15.374 1.00 83.50 110 PHE A O 1
ATOM 920 N N . ASN A 1 111 ? 22.003 -2.963 -13.924 1.00 85.69 111 ASN A N 1
ATOM 921 C CA . ASN A 1 111 ? 23.153 -3.792 -13.565 1.00 85.69 111 ASN A CA 1
ATOM 922 C C . ASN A 1 111 ? 23.368 -4.942 -14.556 1.00 85.69 111 ASN A C 1
ATOM 924 O O . ASN A 1 111 ? 24.496 -5.185 -14.972 1.00 85.69 111 ASN A O 1
ATOM 928 N N . HIS A 1 112 ? 22.290 -5.626 -14.947 1.00 82.50 112 HIS A N 1
ATOM 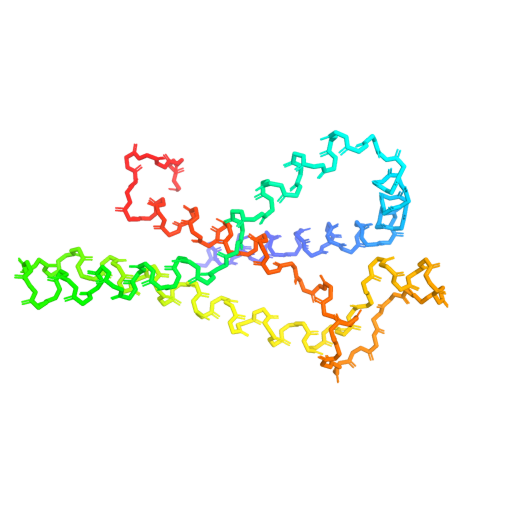929 C CA . HIS A 1 112 ? 22.351 -6.869 -15.724 1.00 82.50 112 HIS A CA 1
ATOM 930 C C . HIS A 1 112 ? 21.552 -6.810 -17.036 1.00 82.50 112 HIS A C 1
ATOM 932 O O . HIS A 1 112 ? 21.580 -7.754 -17.819 1.00 82.50 112 HIS A O 1
ATOM 938 N N . GLY A 1 113 ? 20.832 -5.712 -17.295 1.00 81.44 113 GLY A N 1
ATOM 939 C CA . GLY A 1 113 ? 19.985 -5.565 -18.483 1.00 81.44 113 GLY A CA 1
ATOM 940 C C . GLY A 1 113 ? 18.654 -6.320 -18.401 1.00 81.44 113 GLY A C 1
ATOM 941 O O . GLY A 1 113 ? 17.925 -6.377 -19.392 1.00 81.44 113 GLY A O 1
ATOM 942 N N . TYR A 1 114 ? 18.308 -6.889 -17.243 1.00 83.81 114 TYR A N 1
ATOM 943 C CA . TYR A 1 114 ? 17.096 -7.691 -17.091 1.00 83.81 114 TYR A CA 1
ATOM 944 C C . TYR A 1 114 ? 15.851 -6.824 -16.882 1.00 83.81 114 TYR A C 1
ATOM 946 O O . TYR A 1 114 ? 15.823 -5.902 -16.066 1.00 83.81 114 TYR A O 1
ATOM 954 N N . SER A 1 115 ? 14.786 -7.145 -17.614 1.00 79.62 115 SER A N 1
ATOM 955 C CA . SER A 1 115 ? 13.461 -6.546 -17.451 1.00 79.62 115 SER A CA 1
ATOM 956 C C . SER A 1 115 ? 12.370 -7.581 -17.702 1.00 79.62 115 SER A C 1
ATOM 958 O O . SER A 1 115 ? 12.597 -8.595 -18.357 1.00 79.62 115 SER A O 1
ATOM 960 N N . GLY A 1 116 ? 11.182 -7.331 -17.156 1.00 81.06 116 GLY A N 1
ATOM 961 C CA . GLY A 1 116 ? 10.019 -8.195 -17.337 1.00 81.06 116 GLY A CA 1
ATOM 962 C C . GLY A 1 116 ? 9.690 -9.077 -16.138 1.00 81.06 116 GLY A C 1
ATOM 963 O O . GLY A 1 116 ? 10.076 -8.787 -15.001 1.00 81.06 116 GLY A O 1
ATOM 964 N N . PHE A 1 117 ? 8.908 -10.120 -16.406 1.00 83.50 117 PHE A N 1
ATOM 965 C CA . PHE A 1 117 ? 8.342 -11.032 -15.416 1.00 83.50 117 PHE A CA 1
ATOM 966 C C . PHE A 1 117 ? 8.944 -12.424 -15.603 1.00 83.50 117 PHE A C 1
ATOM 968 O O . PHE A 1 117 ? 8.927 -12.963 -16.707 1.00 83.50 117 PHE A O 1
ATOM 975 N N . THR A 1 118 ? 9.463 -13.001 -14.522 1.00 81.88 118 THR A N 1
ATOM 976 C CA . THR A 1 118 ? 9.943 -14.394 -14.495 1.00 81.88 118 THR A CA 1
ATOM 977 C C . THR A 1 118 ? 8.882 -15.368 -14.001 1.00 81.88 118 THR A C 1
ATOM 979 O O . THR A 1 118 ? 8.989 -16.553 -14.298 1.00 81.88 118 THR A O 1
ATOM 982 N N . TYR A 1 119 ? 7.841 -14.850 -13.332 1.00 82.06 119 TYR A N 1
ATOM 983 C CA . TYR A 1 119 ? 6.745 -15.584 -12.697 1.00 82.06 119 TYR A CA 1
ATOM 984 C C . TYR A 1 119 ? 7.204 -16.586 -11.614 1.00 82.06 119 TYR A C 1
ATOM 986 O O . TYR A 1 119 ? 8.279 -17.172 -11.682 1.00 82.06 119 TYR A O 1
ATOM 994 N N . PHE A 1 120 ? 6.389 -16.773 -10.571 1.00 82.06 120 PHE A N 1
ATOM 995 C CA . PHE A 1 120 ? 6.612 -17.758 -9.491 1.00 82.06 120 PHE A CA 1
ATOM 996 C C . PHE A 1 120 ? 7.988 -17.701 -8.809 1.00 82.06 120 PHE A C 1
ATOM 998 O O . PHE A 1 120 ? 8.584 -18.732 -8.492 1.00 82.06 120 PHE A O 1
ATOM 1005 N N . ASN A 1 121 ? 8.490 -16.497 -8.539 1.00 76.62 121 ASN A N 1
ATOM 1006 C CA . ASN A 1 121 ? 9.826 -16.306 -7.981 1.00 76.62 121 ASN A CA 1
ATOM 1007 C C . ASN A 1 121 ? 9.795 -15.469 -6.695 1.00 76.62 121 ASN A C 1
ATOM 1009 O O . ASN A 1 121 ? 8.935 -14.607 -6.518 1.00 76.62 121 ASN A O 1
ATOM 1013 N N . THR A 1 122 ? 10.715 -15.740 -5.770 1.00 72.50 122 THR A N 1
ATOM 1014 C CA . THR A 1 122 ? 10.731 -15.152 -4.414 1.00 72.50 122 THR A CA 1
ATOM 1015 C C . THR A 1 122 ? 11.929 -14.238 -4.158 1.00 72.50 122 THR A C 1
ATOM 1017 O O . THR A 1 122 ? 12.015 -13.629 -3.091 1.00 72.50 122 THR A O 1
ATOM 1020 N N . GLY A 1 123 ? 12.846 -14.105 -5.122 1.00 75.50 123 GLY A N 1
ATOM 1021 C CA . GLY A 1 123 ? 14.033 -13.261 -4.984 1.00 75.50 123 GLY A CA 1
ATOM 1022 C C . GLY A 1 123 ? 13.689 -11.787 -4.743 1.00 75.50 123 GLY A C 1
ATOM 1023 O O . GLY A 1 123 ? 12.773 -11.240 -5.358 1.00 75.50 123 GLY A O 1
ATOM 1024 N N . TYR A 1 124 ? 14.447 -11.102 -3.879 1.00 73.88 124 TYR A N 1
ATOM 1025 C CA . TYR A 1 124 ? 14.262 -9.665 -3.619 1.00 73.88 124 TYR A CA 1
ATOM 1026 C C . TYR A 1 124 ? 14.269 -8.848 -4.920 1.00 73.88 124 TYR A C 1
ATOM 1028 O O . TYR A 1 124 ? 13.410 -7.987 -5.117 1.00 73.88 124 TYR A O 1
ATOM 1036 N N . GLU A 1 125 ? 15.167 -9.185 -5.841 1.00 76.94 125 GLU A N 1
ATOM 1037 C CA . GLU A 1 125 ? 15.308 -8.577 -7.168 1.00 76.94 125 GLU A CA 1
ATOM 1038 C C . GLU A 1 125 ? 14.082 -8.768 -8.074 1.00 76.94 125 GLU A C 1
ATOM 1040 O O . GLU A 1 125 ? 13.886 -7.991 -9.002 1.00 76.94 125 GLU A O 1
ATOM 1045 N N . LEU A 1 126 ? 13.213 -9.733 -7.760 1.00 73.38 126 LEU A N 1
ATOM 1046 C CA . LEU A 1 126 ? 12.048 -10.153 -8.546 1.00 73.38 126 LEU A CA 1
ATOM 1047 C C . LEU A 1 126 ? 10.706 -9.766 -7.898 1.00 73.38 126 LEU A C 1
ATOM 1049 O O . LEU A 1 126 ? 9.640 -10.184 -8.338 1.00 73.38 126 LEU A O 1
ATOM 1053 N N . THR A 1 127 ? 10.733 -8.952 -6.841 1.00 79.44 127 THR A N 1
ATOM 1054 C CA . THR A 1 127 ? 9.536 -8.567 -6.066 1.00 79.44 127 THR A CA 1
ATOM 1055 C C . THR A 1 127 ? 9.167 -7.090 -6.239 1.00 79.44 127 THR A C 1
ATOM 1057 O O . THR A 1 127 ? 8.764 -6.421 -5.276 1.00 79.44 127 THR A O 1
ATOM 1060 N N . SER A 1 128 ? 9.331 -6.554 -7.455 1.00 79.62 128 SER A N 1
ATOM 1061 C CA . SER A 1 128 ? 9.088 -5.133 -7.746 1.00 79.62 128 SER A CA 1
ATOM 1062 C C . SER A 1 128 ? 7.605 -4.778 -7.901 1.00 79.62 128 SER A C 1
ATOM 1064 O O . SER A 1 128 ? 7.197 -3.681 -7.519 1.00 79.62 128 SER A O 1
ATOM 1066 N N . PHE A 1 129 ? 6.785 -5.710 -8.393 1.00 81.69 129 PHE A N 1
ATOM 1067 C CA . PHE A 1 129 ? 5.354 -5.509 -8.619 1.00 81.69 129 PHE A CA 1
ATOM 1068 C C . PHE A 1 129 ? 4.506 -6.539 -7.867 1.00 81.69 129 PHE A C 1
ATOM 1070 O O . PHE A 1 129 ? 4.820 -7.726 -7.944 1.00 81.69 129 PHE A O 1
ATOM 1077 N N . PRO A 1 130 ? 3.408 -6.122 -7.205 1.00 84.38 130 PRO A N 1
ATOM 1078 C CA . PRO A 1 130 ? 2.970 -4.736 -6.962 1.00 84.38 130 PRO A CA 1
ATOM 1079 C C . PRO A 1 130 ? 3.752 -4.020 -5.835 1.00 84.38 130 PRO A C 1
ATOM 1081 O O . PRO A 1 130 ? 4.471 -4.645 -5.057 1.00 84.38 130 PRO A O 1
ATOM 1084 N N . SER A 1 131 ? 3.624 -2.691 -5.727 1.00 87.56 131 SER A N 1
ATOM 1085 C CA . SER A 1 131 ? 4.334 -1.893 -4.707 1.00 87.56 131 SER A CA 1
ATOM 1086 C C . SER A 1 131 ? 3.736 -2.061 -3.304 1.00 87.56 131 SER A C 1
ATOM 1088 O O . SER A 1 131 ? 2.571 -1.740 -3.072 1.00 87.56 131 SER A O 1
ATOM 1090 N N . GLY A 1 132 ? 4.557 -2.496 -2.341 1.00 87.62 132 GLY A N 1
ATOM 1091 C CA . GLY A 1 132 ? 4.141 -2.655 -0.939 1.00 87.62 132 GLY A CA 1
ATOM 1092 C C . GLY A 1 132 ? 3.950 -1.328 -0.190 1.00 87.62 132 GLY A C 1
ATOM 1093 O O . GLY A 1 132 ? 3.005 -1.187 0.585 1.00 87.62 132 GLY A O 1
ATOM 1094 N N . HIS A 1 133 ? 4.795 -0.325 -0.461 1.00 89.50 133 HIS A N 1
ATOM 1095 C CA . HIS A 1 133 ? 4.669 1.000 0.162 1.00 89.50 133 HIS A CA 1
ATOM 1096 C C . HIS A 1 133 ? 3.382 1.703 -0.281 1.00 89.50 133 HIS A C 1
ATOM 1098 O O . HIS A 1 133 ? 2.651 2.242 0.548 1.00 89.50 133 HIS A O 1
ATOM 1104 N N . ALA A 1 134 ? 3.065 1.632 -1.580 1.00 90.81 134 ALA A N 1
ATOM 1105 C CA . ALA A 1 134 ? 1.829 2.196 -2.114 1.00 90.81 134 ALA A CA 1
ATOM 1106 C C . ALA A 1 134 ? 0.604 1.513 -1.493 1.00 90.81 134 ALA A C 1
ATOM 1108 O O . ALA A 1 134 ? -0.305 2.189 -1.018 1.00 90.81 134 ALA A O 1
ATOM 1109 N N . GLN A 1 135 ? 0.602 0.180 -1.415 1.00 93.62 135 GLN A N 1
ATOM 1110 C CA . GLN A 1 135 ? -0.487 -0.545 -0.766 1.00 93.62 135 GLN A CA 1
ATOM 1111 C C . GLN A 1 135 ? -0.670 -0.148 0.689 1.00 93.62 135 GLN A C 1
ATOM 1113 O O . GLN A 1 135 ? -1.806 0.074 1.099 1.00 93.62 135 GLN A O 1
ATOM 1118 N N . THR A 1 136 ? 0.411 -0.032 1.454 1.00 92.56 136 THR A N 1
ATOM 1119 C CA . THR A 1 136 ? 0.331 0.367 2.862 1.00 92.56 136 THR A CA 1
ATOM 1120 C C . THR A 1 136 ? -0.310 1.747 2.995 1.00 92.56 136 THR A C 1
ATOM 1122 O O . THR A 1 136 ? -1.263 1.902 3.758 1.00 92.56 136 THR A O 1
ATOM 1125 N N . ALA A 1 137 ? 0.149 2.721 2.203 1.00 91.94 137 ALA A N 1
ATOM 1126 C CA . ALA A 1 137 ? -0.373 4.085 2.220 1.00 91.94 137 ALA A CA 1
ATOM 1127 C C . ALA A 1 137 ? -1.869 4.144 1.865 1.00 91.94 137 ALA A C 1
ATOM 1129 O O . ALA A 1 137 ? -2.654 4.726 2.612 1.00 91.94 137 ALA A O 1
ATOM 1130 N N . PHE A 1 138 ? -2.286 3.491 0.774 1.00 91.75 138 PHE A N 1
ATOM 1131 C CA . PHE A 1 138 ? -3.696 3.462 0.373 1.00 91.75 138 PHE A CA 1
ATOM 1132 C C . PHE A 1 138 ? -4.566 2.680 1.362 1.00 91.75 138 PHE A C 1
ATOM 1134 O O . PHE A 1 138 ? -5.645 3.144 1.713 1.00 91.75 138 PHE A O 1
ATOM 1141 N N . THR A 1 139 ? -4.087 1.546 1.881 1.00 93.56 139 THR A N 1
ATOM 1142 C CA . THR A 1 139 ? -4.823 0.756 2.884 1.00 93.56 139 THR A CA 1
ATOM 1143 C C . THR A 1 139 ? -5.073 1.576 4.146 1.00 93.56 139 THR A C 1
ATOM 1145 O O . THR A 1 139 ? -6.192 1.596 4.654 1.00 93.56 139 THR A O 1
ATOM 1148 N N . LEU A 1 140 ? -4.054 2.289 4.634 1.00 92.50 140 LEU A N 1
ATOM 1149 C CA . LEU A 1 140 ? -4.179 3.186 5.781 1.00 92.50 140 LEU A CA 1
ATOM 1150 C C . LEU A 1 140 ? -5.144 4.336 5.506 1.00 92.50 140 LEU A C 1
ATOM 1152 O O . LEU A 1 140 ? -6.029 4.584 6.321 1.00 92.50 140 LEU A O 1
ATOM 1156 N N . ALA A 1 141 ? -5.008 5.013 4.364 1.00 91.31 141 ALA A N 1
ATOM 1157 C CA . ALA A 1 141 ? -5.881 6.123 3.994 1.00 91.31 141 ALA A CA 1
ATOM 1158 C C . ALA A 1 141 ? -7.353 5.686 3.915 1.00 91.31 141 ALA A C 1
ATOM 1160 O O . ALA A 1 141 ? -8.232 6.343 4.478 1.00 91.31 141 ALA A O 1
ATOM 1161 N N . THR A 1 142 ? -7.625 4.540 3.284 1.00 91.31 142 THR A N 1
ATOM 1162 C CA . THR A 1 142 ? -8.971 3.964 3.200 1.00 91.31 142 THR A CA 1
ATOM 1163 C C . THR A 1 142 ? -9.486 3.551 4.577 1.00 91.31 142 THR A C 1
ATOM 1165 O O . THR A 1 142 ? -10.609 3.902 4.934 1.00 91.31 142 THR A O 1
ATOM 1168 N N . ALA A 1 143 ? -8.672 2.868 5.387 1.00 92.06 143 ALA A N 1
ATOM 1169 C CA . ALA A 1 143 ? -9.074 2.451 6.728 1.00 92.06 143 ALA A CA 1
ATOM 1170 C C . ALA A 1 143 ? -9.413 3.655 7.622 1.00 92.06 143 ALA A C 1
ATOM 1172 O O . ALA A 1 143 ? -10.443 3.652 8.292 1.00 92.06 143 ALA A O 1
ATOM 1173 N N . LEU A 1 144 ? -8.596 4.711 7.597 1.00 90.50 144 LEU A N 1
ATOM 1174 C CA . LEU A 1 144 ? -8.845 5.933 8.364 1.00 90.50 144 LEU A CA 1
ATOM 1175 C C . LEU A 1 144 ? -10.086 6.682 7.875 1.00 90.50 144 LEU A C 1
ATOM 1177 O O . LEU A 1 144 ? -10.855 7.160 8.704 1.00 90.50 144 LEU A O 1
ATOM 1181 N N . THR A 1 145 ? -10.322 6.728 6.563 1.00 89.62 145 THR A N 1
ATOM 1182 C CA . THR A 1 145 ? -11.528 7.335 5.974 1.00 89.62 145 THR A CA 1
ATOM 1183 C C . THR A 1 145 ? -12.798 6.620 6.442 1.00 89.62 145 THR A C 1
ATOM 1185 O O . THR A 1 145 ? -13.764 7.271 6.829 1.00 89.62 145 THR A O 1
ATOM 1188 N N . ILE A 1 146 ? -12.781 5.283 6.488 1.00 89.06 146 ILE A N 1
ATOM 1189 C CA . ILE A 1 146 ? -13.905 4.474 6.987 1.00 89.06 146 ILE A CA 1
ATOM 1190 C C . ILE A 1 146 ? -14.121 4.696 8.490 1.00 89.06 146 ILE A C 1
ATO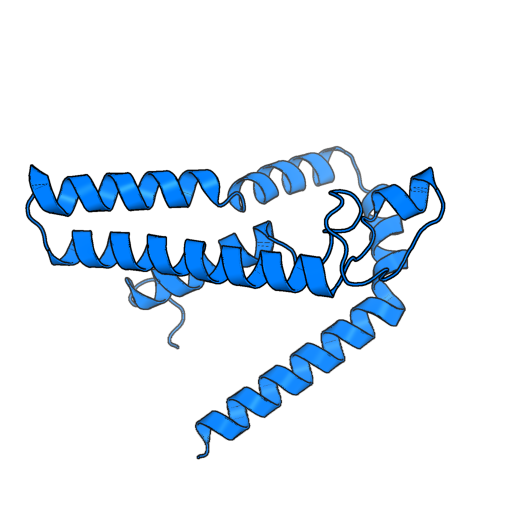M 1192 O O . ILE A 1 146 ? -15.255 4.825 8.949 1.00 89.06 146 ILE A O 1
ATOM 1196 N N . LEU A 1 147 ? -13.041 4.735 9.275 1.00 88.50 147 LEU A N 1
ATOM 1197 C CA . LEU A 1 147 ? -13.127 4.883 10.729 1.00 88.50 147 LEU A CA 1
ATOM 1198 C C . LEU A 1 147 ? -13.500 6.302 11.178 1.00 88.50 147 LEU A C 1
ATOM 1200 O O . LEU A 1 147 ? -14.146 6.468 12.218 1.00 88.50 147 LEU A O 1
ATOM 1204 N N . PHE A 1 148 ? -13.085 7.314 10.416 1.00 87.69 148 PHE A N 1
ATOM 1205 C CA . PHE A 1 148 ? -13.234 8.730 10.736 1.00 87.69 148 PHE A CA 1
ATOM 1206 C C . PHE A 1 148 ? -13.785 9.514 9.531 1.00 87.69 148 PHE A C 1
ATOM 1208 O O . PHE A 1 148 ? -13.108 10.402 9.008 1.00 87.69 148 PHE A O 1
ATOM 1215 N N . PRO A 1 149 ? -15.044 9.262 9.124 1.00 78.88 149 PRO A N 1
ATOM 1216 C CA . PRO A 1 149 ? -15.620 9.808 7.889 1.00 78.88 149 PRO A CA 1
ATOM 1217 C C . PRO A 1 149 ? -15.686 11.340 7.857 1.00 78.88 149 PRO A C 1
ATOM 1219 O O . PRO A 1 149 ? -15.703 11.932 6.787 1.00 78.88 149 PRO A 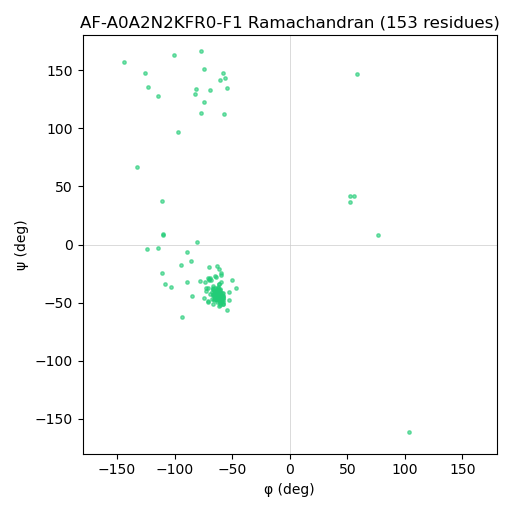O 1
ATOM 1222 N N . ARG A 1 150 ? -15.656 12.004 9.022 1.00 76.44 150 ARG A N 1
ATOM 1223 C CA . ARG A 1 150 ? -15.596 13.474 9.129 1.00 76.44 150 ARG A CA 1
ATOM 1224 C C . ARG A 1 150 ? -14.363 14.099 8.469 1.00 76.44 150 ARG A C 1
ATOM 1226 O O . ARG A 1 150 ? -14.409 15.272 8.128 1.00 76.44 150 ARG A O 1
ATOM 1233 N N . TRP A 1 151 ? -13.283 13.336 8.324 1.00 72.69 151 TRP A N 1
ATOM 1234 C CA . TRP A 1 151 ? -12.016 13.786 7.738 1.00 72.69 151 TRP A CA 1
ATOM 1235 C C . TRP A 1 151 ? -11.756 13.147 6.367 1.00 72.69 151 TRP A C 1
ATOM 1237 O O . TRP A 1 151 ? -10.659 13.260 5.828 1.00 72.69 151 TRP A O 1
ATOM 1247 N N . GLY A 1 152 ? -12.751 12.434 5.835 1.00 61.75 152 GLY A N 1
ATOM 1248 C CA . GLY A 1 152 ? -12.682 11.704 4.579 1.00 61.75 152 GLY A CA 1
ATOM 1249 C C . GLY A 1 152 ? -13.342 12.444 3.419 1.00 61.75 152 GLY A C 1
ATOM 1250 O O . GLY A 1 152 ? -14.154 13.347 3.613 1.00 61.75 152 GLY A O 1
ATOM 1251 N N . ILE A 1 153 ? -13.025 12.015 2.198 1.00 67.19 153 ILE A N 1
ATOM 1252 C CA . ILE A 1 153 ? -13.835 12.338 1.018 1.00 67.19 153 ILE A CA 1
ATOM 1253 C C . ILE A 1 153 ? -15.156 11.561 1.171 1.00 67.19 153 ILE A C 1
ATOM 1255 O O . ILE A 1 153 ? -15.086 10.380 1.521 1.00 67.19 153 ILE A O 1
ATOM 1259 N N . PRO A 1 154 ? -16.340 12.169 0.960 1.00 59.12 154 PRO A N 1
ATOM 1260 C CA . PRO A 1 154 ? -17.601 11.429 0.990 1.00 59.12 154 PRO A CA 1
ATOM 1261 C C . PRO A 1 154 ? -17.540 10.295 -0.045 1.00 59.12 154 PRO A C 1
ATOM 1263 O O . PRO A 1 154 ? -17.421 10.562 -1.242 1.00 59.12 154 PRO A O 1
ATOM 1266 N N . LEU A 1 155 ? -17.524 9.052 0.448 1.00 57.19 155 LEU A N 1
ATOM 1267 C CA . LEU A 1 155 ? -17.509 7.816 -0.343 1.00 57.19 155 LEU A CA 1
ATOM 1268 C C . LEU A 1 155 ? -18.910 7.468 -0.847 1.00 57.19 155 LEU A C 1
ATOM 1270 O O . LEU A 1 155 ? -19.870 7.635 -0.059 1.00 57.19 155 LEU A O 1
#

pLDDT: mean 87.77, std 7.5, range [57.19, 96.62]

Solvent-accessible surface area (backbone atoms only — not comparable to full-atom values): 8311 Å² total; per-residue (Å²): 115,70,64,64,51,52,54,50,50,51,53,51,52,53,49,52,51,51,52,52,40,55,76,70,40,47,66,60,47,53,55,52,63,69,71,50,58,67,71,59,52,52,53,52,50,58,56,49,59,72,17,51,52,67,62,55,44,54,50,20,52,52,44,19,51,41,20,55,71,72,73,58,38,63,68,61,14,51,52,21,46,51,48,30,51,49,50,51,55,52,49,53,52,45,53,53,46,12,26,54,38,9,18,44,26,77,65,39,41,74,76,74,64,44,77,59,66,72,40,74,33,83,51,79,61,18,50,46,37,67,56,64,38,59,48,37,44,51,48,50,54,52,47,48,29,72,77,41,54,93,80,33,78,91,126

Mean predicted aligned error: 6.22 Å

Sequence (155 aa):
MKERRIATYIAVVCFIMTVVSYLFWDIPLTKYCRELNPAVKNIADLITRLGVSTWYIIASVVLYLFFRYIYKNYLNASRSLFVFLSISLSGIFINILKWIGGRYRPIELFNHGYSGFTYFNTGYELTSFPSGHAQTAFTLATALTILFPRWGIPL

Nearest PDB structures (foldseek):
  7f9o-assembly1_n  TM=5.053E-01  e=9.726E+00  Hordeum vulgare subsp. spontaneum
  6l35-assembly1_K  TM=3.503E-01  e=7.793E+00  Physcomitrium patens

Secondary structure (DSSP, 8-state):
-HHHHHHHHHHHHHHHHHHHIIIIIHHHHHHHHHHS-HHHHHHHHHHHHTT-HHHHHHH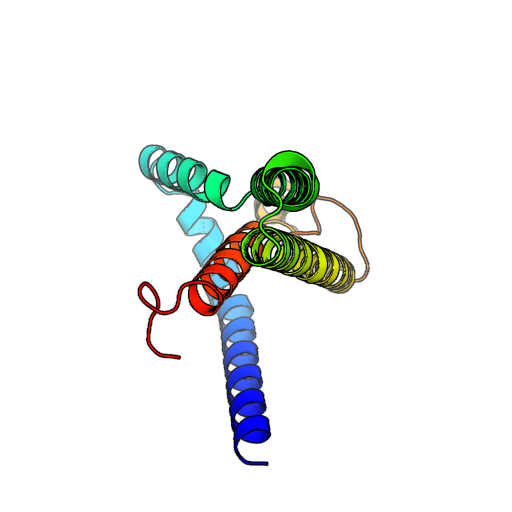HHHHHHIIIIIS--HHHHHHHHHHHHHHHHHHHHHHHHHHHH-BPPHHHHHHT---SB--S---GGGB-SS-HHHHHHHHHHHHHHHH-GGGS---

Radius of gyration: 18.94 Å; Cα contacts (8 Å, |Δi|>4): 149; chains: 1; bounding box: 50×34×53 Å

Foldseek 3Di:
DVVVVVVVVVVVVVVVVVVVCQPPPPLVVLVVVVPDDPVVVVVVVVVLVQLDCPVLLVVLVVQLCCCVPPVVPPLSNVLSVLLNCLLVVLLVVLLVVLQQFQFADSVCCVPPVDGGGPGRDNDPRRRPPPDSSVSSVVSNLVSCCVSPVVPHDDD

=== Feature glossary ===
A reading guide for the features in this record.

Start from the sequence.

  · Sequence gives the chain of amino acids in standard one-letter code (A=alanine, C=cysteine, …, Y=tyrosine), read N→C. It is the only feature that is directly encoded by the gene; all structural features are derived from the folded form of this sequence.

Fold it, and you get atomic coordinates and the backbone conformation that goes with them.

  · The mmCIF table is the protein's shape written out atom by atom. For each backbone N, Cα, C, and carbonyl O, it records an (x, y, z) coordinate triple in Å plus the residue type, chain letter, and residue number.

  · Backbone dihedral angles. Every residue except chain termini has a φ (preceding-C → N → Cα → C) and a ψ (N → Cα → C → next-N). They are reported in degrees following the IUPAC sign convention. Secondary structure is essentially a statement about which (φ, ψ) basin each residue occupies.

  · DSSP 8-state secondary structure assigns each residue one of H (α-helix), G (3₁₀-helix), I (π-helix), E (extended β-strand), B (isolated β-bridge), T (hydrogen-bonded turn), S (bend), or '-' (coil). The assignment is computed from backbone hydrogen-bond geometry via the Kabsch–Sander algorithm.

  · P-SEA three-state annotation labels each residue as helix, strand, or coil based purely on the geometry of the Cα trace. It serves as a fallback when the full backbone (and thus DSSP) is unavailable.

Summarize the fold with a handful of shape descriptors and a per-residue structural alphabet.

  · Radius of gyration (Rg) is the root-mean-square distance of Cα atoms from their centroid — a single number for overall size and compactness. A globular domain of N residues has Rg ≈ 2.2·N^0.38 Å; an extended or disordered chain has a much larger Rg. The Cα contact count is the number of residue pairs whose Cα atoms are within 8 Å and are more than four positions apart in sequence — a standard proxy for tertiary packing density. The bounding box is the smallest axis-aligned box enclosing all Cα atoms.

  · Foldseek's 3Di representation compresses backbone geometry into a per-residue letter drawn from a learned twenty-state alphabet. It captures the tertiary interaction pattern around each residue — which residues are packed against it in space, regardless of where they are in sequence.

  · Accessible surface area quantifies burial. A residue with SASA near zero is packed into the hydrophobic core; one with SASA >100 Å² sits on the surface. Computed here via the Shrake–Rupley numerical algorithm with a 1.4 Å probe.

Ask how reliable the model is.

  · For AlphaFold models, the B-factor field carries pLDDT — the model's own estimate of local accuracy on a 0–100 scale. Regions with pLDDT<50 should be treated as essentially unmodeled; they often correspond to intrinsically disordered segments.

  · For experimental (PDB) structures, the B-factor (temperature factor) quantifies the positional spread of each atom in the crystal — a combination of thermal vibration and static disorder — in units of Å². High B-factors mark flexible loops or poorly resolved regions; low B-factors mark the rigid, well-ordered core.

  · PAE(i, j) answers: if I align the predicted and true structures on residue i, how far off (in Å) do I expect residue j to be? A block-diagonal PAE matrix with low values on the blocks and high values off-diagonal is the signature of a multi-domain protein with confidently predicted domains but uncertain inter-domain orientation.

Place it in context: what it resembles, what it is annotated as, and how it looks.

  · Structural nearest neighbors (via Foldseek easy-search vs the PDB). Reported per hit: target PDB id, E-value, and alignment TM-score. A TM-score above ~0.5 is the conventional threshold for 'same fold'.

  · Functional annotations link the protein to curated databases. InterPro entries identify conserved domains and families by matching the sequence against member-database signatures (Pfam, PROSITE, CDD, …). Gene Ontology (GO) terms describe molecular function, biological process, and cellular component in a controlled vocabulary. CATH places the structure in a hierarchical fold classification (Class/Architecture/Topology/Homologous-superfamily). The organism is the source species.

  · Plot images: a contact map (which residues are close in 3D, as an N×N binary image), a Ramachandran scatter (backbone torsion angles, revealing secondary-structure composition at a glance), and — for AlphaFold structures — a PAE heatmap (pairwise prediction confidence).

  · Structure images are PyMOL renders from six orthogonal camera directions. Cartoon representation draws helices as coils and strands as arrows; sticks shows the backbone as bonds; surface shows the solvent-excluded envelope. Rainbow coloring maps sequence position to hue (blue→red, N→C); chain coloring assigns a distinct color per polypeptide.